Protein AF-M3IB20-F1 (afdb_monomer_lite)

Foldseek 3Di:
DDDDDDDPVPDPDDDDFDDDDPDDLQVVLCCVQPQVNVCVVVVNWGWDWPQDAQIKIWTWDADPNDIDIKIKGFNDDDRSPDTDMDIDPPPPPDPCVVVVVVVVSRD

pLDDT: mean 76.22, std 23.38, range [26.0, 97.12]

Structure (mmCIF, N/CA/C/O backbone):
data_AF-M3IB20-F1
#
_entry.id   AF-M3IB20-F1
#
loop_
_atom_site.group_PDB
_atom_site.id
_atom_site.type_symbol
_atom_site.label_atom_id
_atom_site.label_alt_id
_atom_site.label_comp_id
_atom_site.label_asym_id
_atom_site.label_entity_id
_atom_site.label_seq_id
_atom_site.pdbx_PDB_ins_code
_atom_site.Cartn_x
_atom_site.Cartn_y
_atom_site.Cartn_z
_atom_site.occupancy
_atom_site.B_iso_or_equiv
_atom_site.auth_seq_id
_atom_site.auth_comp_id
_atom_site.auth_asym_id
_atom_site.auth_atom_id
_atom_site.pdbx_PD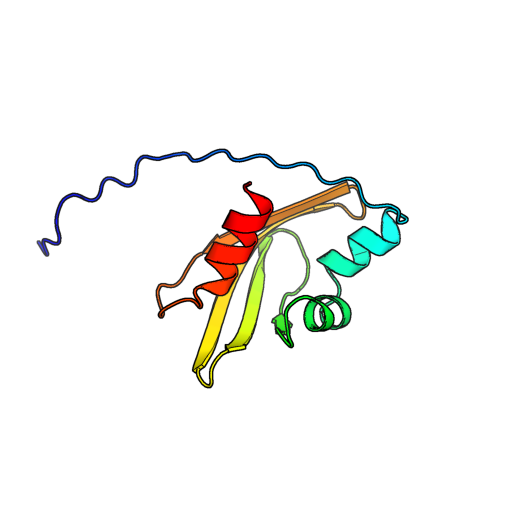B_model_num
ATOM 1 N N . MET A 1 1 ? 37.283 8.562 5.166 1.00 32.19 1 MET A N 1
ATOM 2 C CA . MET A 1 1 ? 37.305 9.816 4.390 1.00 32.19 1 MET A CA 1
ATOM 3 C C . MET A 1 1 ? 37.033 9.478 2.932 1.00 32.19 1 MET A C 1
ATOM 5 O O . MET A 1 1 ? 37.955 9.151 2.205 1.00 32.19 1 MET A O 1
ATOM 9 N N . PHE A 1 2 ? 35.760 9.494 2.546 1.00 26.00 2 PHE A N 1
ATOM 10 C CA . PHE A 1 2 ? 35.327 9.615 1.157 1.00 26.00 2 PHE A CA 1
ATOM 11 C C . PHE A 1 2 ? 34.391 10.818 1.139 1.00 26.00 2 PHE A C 1
ATOM 13 O O . PHE A 1 2 ? 33.387 10.833 1.846 1.00 26.00 2 PHE A O 1
ATOM 20 N N . TYR A 1 3 ? 34.813 11.861 0.433 1.00 30.92 3 TYR A N 1
ATOM 21 C CA . TYR A 1 3 ? 34.072 13.099 0.257 1.00 30.92 3 TYR A CA 1
ATOM 22 C C . TYR A 1 3 ? 33.220 12.970 -1.006 1.00 30.92 3 TYR A C 1
ATOM 24 O O . TYR A 1 3 ? 33.760 12.874 -2.103 1.00 30.92 3 TYR A O 1
ATOM 32 N N . LEU A 1 4 ? 31.901 13.023 -0.851 1.00 37.19 4 LEU A N 1
ATOM 33 C CA . LEU A 1 4 ? 31.026 13.693 -1.807 1.00 37.19 4 LEU A CA 1
ATOM 34 C C . LEU A 1 4 ? 30.201 14.690 -0.992 1.00 37.19 4 LEU A C 1
ATOM 36 O O . LEU A 1 4 ? 29.637 14.341 0.043 1.00 37.19 4 LEU A O 1
ATOM 40 N N . GLY A 1 5 ? 30.301 15.952 -1.400 1.00 31.59 5 GLY A N 1
ATOM 41 C CA . GLY A 1 5 ? 30.040 17.130 -0.585 1.00 31.59 5 GLY A CA 1
ATOM 42 C C . GLY A 1 5 ? 28.593 17.322 -0.141 1.00 31.59 5 GLY A C 1
ATOM 43 O O . GLY A 1 5 ? 27.647 16.924 -0.809 1.00 31.59 5 GLY A O 1
ATOM 44 N N . GLU A 1 6 ? 28.480 17.963 1.020 1.00 38.34 6 GLU A N 1
ATOM 45 C CA . GLU A 1 6 ? 27.468 18.958 1.395 1.00 38.34 6 GLU A CA 1
ATOM 46 C C . GLU A 1 6 ? 26.069 18.857 0.769 1.00 38.34 6 GLU A C 1
ATOM 48 O O . GLU A 1 6 ? 25.530 19.838 0.266 1.00 38.34 6 GLU A O 1
ATOM 53 N N . LEU A 1 7 ? 25.404 17.713 0.901 1.00 32.84 7 LEU A N 1
ATOM 54 C CA . LEU A 1 7 ? 23.944 17.682 0.869 1.00 32.84 7 LEU A CA 1
ATOM 55 C C . LEU A 1 7 ? 23.434 17.322 2.259 1.00 32.84 7 LEU A C 1
ATOM 57 O O . LEU A 1 7 ? 23.053 16.191 2.550 1.00 32.84 7 LEU A O 1
ATOM 61 N N . LYS A 1 8 ? 23.400 18.336 3.129 1.00 36.16 8 LYS A N 1
ATOM 62 C CA . LYS A 1 8 ? 22.414 18.372 4.210 1.00 36.16 8 LYS A CA 1
ATOM 63 C C . LYS A 1 8 ? 21.034 18.371 3.552 1.00 36.16 8 LYS A C 1
ATOM 65 O O . LYS A 1 8 ? 20.545 19.418 3.137 1.00 36.16 8 LYS A O 1
ATOM 70 N N . TYR A 1 9 ? 20.392 17.212 3.445 1.00 39.28 9 TYR A N 1
ATOM 71 C CA . TYR A 1 9 ? 18.983 17.157 3.060 1.00 39.28 9 TYR A CA 1
ATOM 72 C C . TYR A 1 9 ? 18.108 17.423 4.294 1.00 39.28 9 TYR A C 1
ATOM 74 O O . TYR A 1 9 ? 17.412 16.551 4.802 1.00 39.28 9 TYR A O 1
ATOM 82 N N . GLU A 1 10 ? 18.177 18.651 4.812 1.00 46.31 10 GLU A N 1
ATOM 83 C CA . GLU A 1 10 ? 17.207 19.188 5.767 1.00 46.31 10 GLU A CA 1
ATOM 84 C C . GLU A 1 10 ? 16.082 19.866 4.976 1.00 46.31 10 GLU A C 1
ATOM 86 O O . GLU A 1 10 ? 16.035 21.083 4.836 1.00 46.31 10 GLU A O 1
ATOM 91 N N . SER A 1 11 ? 15.140 19.086 4.445 1.00 43.28 11 SER A N 1
ATOM 92 C CA . SER A 1 11 ? 13.807 19.633 4.187 1.00 43.28 11 SER A CA 1
ATOM 93 C C . SER A 1 11 ? 12.753 18.615 4.597 1.00 43.28 11 SER A C 1
ATOM 95 O O . SER A 1 11 ? 12.497 17.609 3.939 1.00 43.28 11 SER A O 1
ATOM 97 N N . LYS A 1 12 ? 12.155 18.861 5.763 1.00 47.88 12 LYS A N 1
ATOM 98 C CA . LYS A 1 12 ? 10.983 18.133 6.239 1.00 47.88 12 LYS A CA 1
ATOM 99 C C . LYS A 1 12 ? 9.781 18.626 5.431 1.00 47.88 12 LYS A C 1
ATOM 101 O O . LYS A 1 12 ? 9.060 19.519 5.865 1.00 47.88 12 LYS A O 1
ATOM 106 N N . PHE A 1 13 ? 9.616 18.106 4.217 1.00 58.91 13 PHE A N 1
ATOM 107 C CA . PHE A 1 13 ? 8.515 18.484 3.335 1.00 58.91 13 PHE A CA 1
ATOM 108 C C . PHE A 1 13 ? 7.232 17.782 3.803 1.00 58.91 13 PHE A C 1
ATOM 110 O O . PHE A 1 13 ? 7.064 16.580 3.615 1.00 58.91 13 PHE A O 1
ATOM 117 N N . ASN A 1 14 ? 6.344 18.517 4.474 1.00 65.31 14 ASN A N 1
ATOM 118 C CA . ASN A 1 14 ? 5.057 18.001 4.942 1.00 65.31 14 ASN A CA 1
ATOM 119 C C . ASN A 1 14 ? 3.947 18.457 3.995 1.00 65.31 14 ASN A C 1
ATOM 121 O O . ASN A 1 14 ? 3.247 19.432 4.266 1.00 65.31 14 ASN A O 1
ATOM 125 N N . ASN A 1 15 ? 3.801 17.750 2.878 1.00 80.88 15 ASN A N 1
ATOM 126 C CA . ASN A 1 15 ? 2.672 17.963 1.991 1.00 80.88 15 ASN A CA 1
ATOM 127 C C . ASN A 1 15 ? 1.502 17.094 2.411 1.00 80.88 15 ASN A C 1
ATOM 129 O O . ASN A 1 15 ? 1.613 15.871 2.459 1.00 80.88 15 ASN A O 1
ATOM 133 N N . LYS A 1 16 ? 0.356 17.727 2.634 1.00 84.50 16 LYS A N 1
ATOM 134 C CA . LYS A 1 16 ? -0.903 17.029 2.862 1.00 84.50 16 LYS A CA 1
ATOM 135 C C . LYS A 1 16 ? -1.856 17.340 1.737 1.00 84.50 16 LYS A C 1
ATOM 137 O O . LYS A 1 16 ? -1.999 18.502 1.359 1.00 84.50 16 LYS A O 1
ATOM 142 N N . LYS A 1 17 ? -2.527 16.304 1.246 1.00 89.62 17 LYS A N 1
ATOM 143 C CA . LYS A 1 17 ? -3.556 16.438 0.228 1.00 89.62 17 LYS A CA 1
ATOM 144 C C . LYS A 1 17 ? -4.750 15.568 0.514 1.00 89.62 17 LYS A C 1
ATOM 146 O O . LYS A 1 17 ? -4.612 14.438 0.964 1.00 89.62 17 LYS A O 1
ATOM 151 N N . ASN A 1 18 ? -5.910 16.146 0.236 1.00 89.12 18 ASN A N 1
ATOM 152 C CA . ASN A 1 18 ? -7.207 15.548 0.478 1.00 89.12 18 ASN A CA 1
ATOM 153 C C . ASN A 1 18 ? -7.954 15.509 -0.850 1.00 89.12 18 ASN A C 1
ATOM 155 O O . ASN A 1 18 ? -8.006 16.513 -1.560 1.00 89.12 18 ASN A O 1
ATOM 159 N N . ILE A 1 19 ? -8.523 14.355 -1.173 1.00 89.62 19 ILE A N 1
ATOM 160 C CA . ILE A 1 19 ? -9.275 14.126 -2.405 1.00 89.62 19 ILE A CA 1
ATOM 161 C C . ILE A 1 19 ? -10.604 13.500 -2.003 1.00 89.62 19 ILE A C 1
ATOM 163 O O . ILE A 1 19 ? -10.635 12.580 -1.187 1.00 89.62 19 ILE A O 1
ATOM 167 N N . SER A 1 20 ? -11.701 14.013 -2.557 1.00 92.12 20 SER A N 1
ATOM 168 C CA . SER A 1 20 ? -13.025 13.430 -2.346 1.00 92.12 20 SER A CA 1
ATOM 169 C C . SER A 1 20 ? -13.244 12.292 -3.338 1.00 92.12 20 SER A C 1
ATOM 171 O O . SER A 1 20 ? -13.118 12.490 -4.546 1.00 92.12 20 SER A O 1
ATOM 173 N N . ILE A 1 21 ? -13.561 11.100 -2.831 1.00 91.31 21 ILE A N 1
ATOM 174 C CA . ILE A 1 21 ? -13.793 9.896 -3.634 1.00 91.31 21 ILE A CA 1
ATOM 175 C C . ILE A 1 21 ? -15.214 9.406 -3.357 1.00 91.31 21 ILE A C 1
ATOM 177 O O . ILE A 1 21 ? -15.560 9.088 -2.221 1.00 91.31 21 ILE A O 1
ATOM 181 N N . GL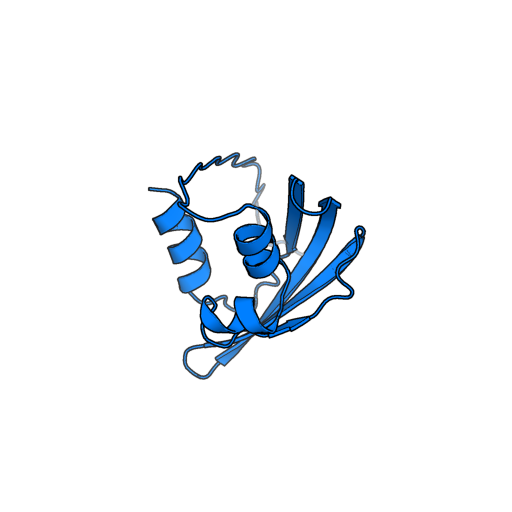N A 1 22 ? -16.040 9.314 -4.400 1.00 96.00 22 GLN A N 1
ATOM 182 C CA . GLN A 1 22 ? -17.408 8.794 -4.308 1.00 96.00 22 GLN A CA 1
ATOM 183 C C . GLN A 1 22 ? -17.413 7.256 -4.346 1.00 96.00 22 GLN A C 1
ATOM 185 O O . GLN A 1 22 ? -17.790 6.636 -5.339 1.00 96.00 22 GLN A O 1
ATOM 190 N N . ALA A 1 23 ? -16.951 6.625 -3.266 1.00 93.56 23 ALA A N 1
ATOM 191 C CA . ALA A 1 23 ? -16.939 5.173 -3.103 1.00 93.56 23 ALA A CA 1
ATOM 192 C C . ALA A 1 23 ? -17.087 4.783 -1.625 1.00 93.56 23 ALA A C 1
ATOM 194 O O . ALA A 1 23 ? -16.858 5.594 -0.730 1.00 93.56 23 ALA A O 1
ATOM 195 N N . SER A 1 24 ? -17.451 3.527 -1.358 1.00 97.12 24 SER A N 1
ATOM 196 C CA . SER A 1 24 ? -17.440 3.003 0.009 1.00 97.12 24 SER A CA 1
ATOM 197 C C . SER A 1 24 ? -16.010 2.883 0.542 1.00 97.12 24 SER A C 1
ATOM 199 O O . SER A 1 24 ? -15.075 2.605 -0.214 1.00 97.12 24 SER A O 1
ATOM 201 N N . ILE A 1 25 ? -15.852 3.026 1.860 1.00 95.38 25 ILE A N 1
ATOM 202 C CA . ILE A 1 25 ? -14.550 2.907 2.534 1.00 95.38 25 ILE A CA 1
ATOM 203 C C . ILE A 1 25 ? -13.911 1.549 2.233 1.00 95.38 25 ILE A C 1
ATOM 205 O O . ILE A 1 25 ? -12.736 1.500 1.888 1.00 95.38 25 ILE A O 1
ATOM 209 N N . SER A 1 26 ? -14.683 0.459 2.252 1.00 96.50 26 SER A N 1
ATOM 210 C CA . SER A 1 26 ? -14.176 -0.880 1.930 1.00 96.50 26 SER A CA 1
ATOM 211 C C . SER A 1 26 ? -13.625 -0.989 0.506 1.00 96.50 26 SER A C 1
ATOM 213 O O . SER A 1 26 ? -12.632 -1.678 0.291 1.00 96.50 26 SER A O 1
ATOM 215 N N . LYS A 1 27 ? -14.222 -0.294 -0.475 1.00 94.50 27 LYS A N 1
ATOM 216 C CA . LYS A 1 27 ? -13.721 -0.297 -1.859 1.00 94.50 27 LYS A CA 1
ATOM 217 C C . LYS A 1 27 ? -12.417 0.488 -1.980 1.00 94.50 27 LYS A C 1
ATOM 219 O O . LYS A 1 27 ? -11.502 0.029 -2.658 1.00 94.50 27 LYS A O 1
ATOM 224 N N . VAL A 1 28 ? -12.327 1.639 -1.310 1.00 95.31 28 VAL A N 1
ATOM 225 C CA . VAL A 1 28 ? -11.087 2.430 -1.241 1.00 95.31 28 VAL A CA 1
ATOM 226 C C . VAL A 1 28 ? -9.995 1.631 -0.540 1.00 95.31 28 VAL A C 1
ATOM 228 O O . VAL A 1 28 ? -8.889 1.529 -1.054 1.00 95.31 28 VAL A O 1
ATOM 231 N N . TRP A 1 29 ? -10.321 1.002 0.588 1.00 95.75 29 TRP A N 1
ATOM 232 C CA . TRP A 1 29 ? -9.396 0.154 1.325 1.00 95.75 29 TRP A CA 1
ATOM 233 C C . TRP A 1 29 ? -8.874 -0.992 0.461 1.00 95.75 29 TRP A C 1
ATOM 235 O O . TRP A 1 29 ? -7.665 -1.168 0.368 1.00 95.75 29 TRP A O 1
ATOM 245 N N . ASN A 1 30 ? -9.764 -1.716 -0.230 1.00 95.25 30 ASN A N 1
ATOM 246 C CA . ASN A 1 30 ? -9.354 -2.802 -1.116 1.00 95.25 30 ASN A CA 1
ATOM 247 C C . ASN A 1 30 ? -8.408 -2.312 -2.216 1.00 95.25 30 ASN A C 1
ATOM 249 O O . ASN A 1 30 ? -7.392 -2.942 -2.477 1.00 95.25 30 ASN A O 1
ATOM 253 N N . ALA A 1 31 ? -8.694 -1.148 -2.807 1.00 93.56 31 ALA A N 1
ATOM 254 C CA . ALA A 1 31 ? -7.812 -0.566 -3.810 1.00 93.56 31 ALA A CA 1
ATOM 255 C C . ALA A 1 31 ? -6.401 -0.288 -3.274 1.00 93.56 31 ALA A C 1
ATOM 257 O O . ALA A 1 31 ? -5.449 -0.413 -4.029 1.00 93.56 31 ALA A O 1
ATOM 258 N N . LEU A 1 32 ? -6.246 0.039 -1.990 1.00 93.12 32 LEU A N 1
ATOM 259 C CA . LEU A 1 32 ? -4.941 0.340 -1.400 1.00 93.12 32 LEU A CA 1
ATOM 260 C C . LEU A 1 32 ? -4.102 -0.898 -1.053 1.00 93.12 32 LEU A C 1
ATOM 262 O O . LEU A 1 32 ? -2.881 -0.771 -0.980 1.00 93.12 32 LEU A O 1
ATOM 266 N N . ILE A 1 33 ? -4.729 -2.052 -0.793 1.00 94.25 33 ILE A N 1
ATOM 267 C CA . ILE A 1 33 ? -4.038 -3.224 -0.221 1.00 94.25 33 ILE A CA 1
ATOM 268 C C . ILE A 1 33 ? -4.111 -4.500 -1.064 1.00 94.25 33 ILE A C 1
ATOM 270 O O . ILE A 1 33 ? -3.398 -5.452 -0.770 1.00 94.25 33 ILE A O 1
ATOM 274 N N . ASP A 1 34 ? -4.973 -4.559 -2.078 1.00 94.88 34 ASP A N 1
ATOM 275 C CA . ASP A 1 34 ? -5.116 -5.735 -2.939 1.00 94.88 34 ASP A CA 1
ATOM 276 C C . ASP A 1 34 ? -4.141 -5.643 -4.124 1.00 94.88 34 ASP A C 1
ATOM 278 O O . ASP A 1 34 ? -4.309 -4.760 -4.973 1.00 94.88 34 ASP A O 1
ATOM 282 N N . PRO A 1 35 ? -3.136 -6.538 -4.228 1.00 95.56 35 PRO A N 1
ATOM 283 C CA . PRO A 1 35 ? -2.170 -6.524 -5.324 1.00 95.56 35 PRO A CA 1
ATOM 284 C C . PRO A 1 35 ? -2.806 -6.557 -6.715 1.00 95.56 35 PRO A C 1
ATOM 286 O O . PRO A 1 35 ? -2.294 -5.908 -7.629 1.00 95.56 35 PRO A O 1
ATOM 289 N N . GLU A 1 36 ? -3.928 -7.263 -6.884 1.00 96.19 36 GLU A N 1
ATOM 290 C CA . GLU A 1 36 ? -4.600 -7.356 -8.181 1.00 96.19 36 GLU A CA 1
ATOM 291 C C . GLU A 1 36 ? -5.289 -6.042 -8.546 1.00 96.19 36 GLU A C 1
ATOM 293 O O . GLU A 1 36 ? -5.279 -5.647 -9.711 1.00 96.19 36 GLU A O 1
ATOM 298 N N . VAL A 1 37 ? -5.822 -5.309 -7.564 1.00 93.56 37 VAL A N 1
ATOM 299 C CA . VAL A 1 37 ? -6.397 -3.978 -7.806 1.00 93.56 37 VAL A CA 1
ATOM 300 C C . VAL A 1 37 ? -5.296 -2.941 -8.022 1.00 93.56 37 VAL A C 1
ATOM 302 O O . VAL A 1 37 ? -5.399 -2.134 -8.948 1.00 93.56 37 VAL A O 1
ATOM 305 N N . ILE A 1 38 ? -4.219 -2.993 -7.230 1.00 91.19 38 ILE A N 1
ATOM 306 C CA . ILE A 1 38 ? -3.040 -2.125 -7.366 1.00 91.19 38 ILE A CA 1
ATOM 307 C C . ILE A 1 38 ? -2.484 -2.190 -8.785 1.00 91.19 38 ILE A C 1
ATOM 309 O O . ILE A 1 38 ? -2.264 -1.160 -9.425 1.00 91.19 38 ILE A O 1
ATOM 313 N N . LYS A 1 39 ? -2.333 -3.403 -9.313 1.00 92.19 39 LYS A N 1
ATOM 314 C CA . LYS A 1 39 ? -1.854 -3.658 -10.670 1.00 92.19 39 LYS A CA 1
ATOM 315 C C . LYS A 1 39 ? -2.648 -2.906 -11.742 1.00 92.19 39 LYS A C 1
ATOM 317 O O . LYS A 1 39 ? -2.059 -2.481 -12.734 1.00 92.19 39 LYS A O 1
ATOM 322 N N . LEU A 1 40 ? -3.955 -2.707 -11.557 1.00 90.38 40 LEU A N 1
ATOM 323 C CA . LEU A 1 40 ? -4.812 -2.038 -12.541 1.00 90.38 40 LEU A CA 1
ATOM 324 C C . LEU A 1 40 ? -4.528 -0.536 -12.650 1.00 90.38 40 LEU A C 1
ATOM 326 O O . LEU A 1 40 ? -4.482 -0.013 -13.761 1.00 90.38 40 LEU A O 1
ATOM 330 N N . TYR A 1 41 ? -4.337 0.161 -11.525 1.00 86.75 41 TYR A N 1
ATOM 331 C CA . TYR A 1 41 ? -4.140 1.619 -11.527 1.00 86.75 41 TYR A CA 1
ATOM 332 C C . TYR A 1 41 ? -2.667 2.044 -11.433 1.00 86.75 41 TYR A C 1
ATOM 334 O O . TYR A 1 41 ? -2.346 3.197 -11.718 1.00 86.75 41 TYR A O 1
ATOM 342 N N . LEU A 1 42 ? -1.765 1.120 -11.089 1.00 85.06 42 LEU A N 1
ATOM 343 C CA . LEU A 1 42 ? -0.312 1.296 -11.160 1.00 85.06 42 LEU A CA 1
ATOM 344 C C . LEU A 1 42 ? 0.299 0.558 -12.366 1.00 85.06 42 LEU A C 1
ATOM 346 O O . LEU A 1 42 ? 1.410 0.048 -12.284 1.00 85.06 42 LEU A O 1
ATOM 350 N N . PHE A 1 43 ? -0.396 0.510 -13.506 1.00 86.44 43 PHE A N 1
ATOM 351 C CA . PHE A 1 43 ? 0.179 0.116 -14.808 1.00 86.44 43 PHE A CA 1
ATOM 352 C C . PHE A 1 43 ? 0.907 -1.240 -14.823 1.00 86.44 43 PHE A C 1
ATOM 354 O O . PHE A 1 43 ? 1.976 -1.382 -15.411 1.00 86.44 43 PHE A O 1
ATOM 361 N N . GLY A 1 44 ? 0.342 -2.252 -14.171 1.00 88.62 44 GLY A N 1
ATOM 362 C CA . GLY A 1 44 ? 0.935 -3.587 -14.115 1.00 88.62 44 GLY A CA 1
ATOM 363 C C . GLY A 1 44 ? 1.928 -3.803 -12.970 1.00 88.62 44 GLY A C 1
ATOM 364 O O . GLY A 1 44 ? 2.470 -4.903 -12.867 1.00 88.62 44 GLY A O 1
ATOM 365 N N . THR A 1 45 ? 2.146 -2.802 -12.106 1.00 89.75 45 THR A N 1
ATOM 366 C CA . THR A 1 45 ? 2.985 -2.933 -10.902 1.00 89.75 45 THR A CA 1
ATOM 367 C C . THR A 1 45 ? 2.517 -4.096 -10.039 1.00 89.75 45 THR A C 1
ATOM 369 O O . THR A 1 45 ? 1.337 -4.206 -9.710 1.00 89.75 45 THR A O 1
ATOM 372 N N . GLN A 1 46 ? 3.462 -4.921 -9.609 1.00 95.31 46 GLN A N 1
ATOM 373 C CA . GLN A 1 46 ? 3.250 -5.949 -8.605 1.00 95.31 46 GLN A CA 1
ATOM 374 C C . GLN A 1 46 ? 3.588 -5.382 -7.228 1.00 95.31 46 GLN A C 1
ATOM 376 O O . GLN A 1 46 ? 4.709 -4.921 -7.003 1.00 95.31 46 GLN A O 1
ATOM 381 N N . ALA A 1 47 ? 2.616 -5.425 -6.318 1.00 94.62 47 ALA A N 1
ATOM 382 C CA . ALA A 1 47 ? 2.804 -5.104 -4.910 1.00 94.62 47 ALA A CA 1
ATOM 383 C C . ALA A 1 47 ? 2.975 -6.401 -4.112 1.00 94.62 47 ALA A C 1
ATOM 385 O O . ALA A 1 47 ? 2.068 -7.229 -4.056 1.00 94.62 47 ALA A O 1
ATOM 386 N N . ILE A 1 48 ? 4.146 -6.583 -3.509 1.00 96.38 48 ILE A N 1
ATOM 387 C CA . ILE A 1 48 ? 4.520 -7.804 -2.795 1.00 96.38 48 ILE A CA 1
ATOM 388 C C . ILE A 1 48 ? 4.748 -7.443 -1.330 1.00 96.38 48 ILE A C 1
ATOM 390 O O . ILE A 1 48 ? 5.661 -6.682 -1.010 1.00 96.38 48 ILE A O 1
ATOM 394 N N . SER A 1 49 ? 3.912 -7.974 -0.441 1.00 96.12 49 SER A N 1
ATOM 395 C CA . SER A 1 49 ? 4.015 -7.777 1.005 1.00 96.12 49 SER A CA 1
ATOM 396 C C . SER A 1 49 ? 3.235 -8.855 1.751 1.00 96.12 49 SER A C 1
ATOM 398 O O . SER A 1 49 ? 2.298 -9.438 1.209 1.00 96.12 49 SER A O 1
ATOM 400 N N . ASP A 1 50 ? 3.574 -9.049 3.023 1.00 96.38 50 ASP A N 1
ATOM 401 C CA . ASP A 1 50 ? 2.760 -9.819 3.968 1.00 96.38 50 ASP A CA 1
ATOM 402 C C . ASP A 1 50 ? 1.532 -9.037 4.466 1.00 96.38 50 ASP A C 1
ATOM 404 O O . ASP A 1 50 ? 0.694 -9.600 5.173 1.00 96.38 50 ASP A O 1
ATOM 408 N N . TRP A 1 51 ? 1.431 -7.745 4.117 1.00 95.31 51 TRP A N 1
ATOM 409 C CA . TRP A 1 51 ? 0.325 -6.845 4.467 1.00 95.31 51 TRP A CA 1
ATOM 410 C C . TRP A 1 51 ? 0.039 -6.796 5.972 1.00 95.31 51 TRP A C 1
ATOM 412 O O . TRP A 1 51 ? -1.103 -6.900 6.422 1.00 95.31 51 TRP A O 1
ATOM 422 N N . LYS A 1 52 ? 1.100 -6.630 6.766 1.00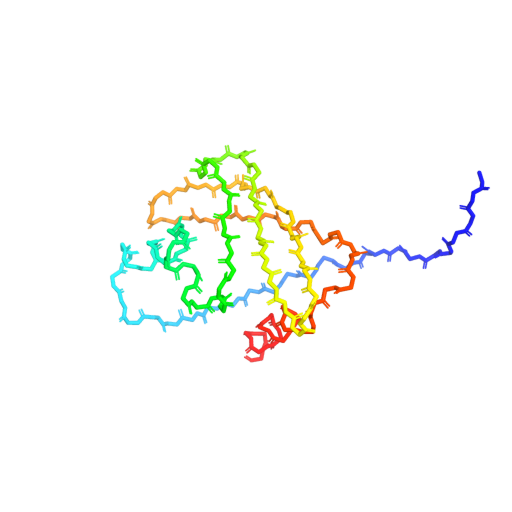 95.50 52 LYS A N 1
ATOM 423 C CA . LYS A 1 52 ? 1.034 -6.419 8.217 1.00 95.50 52 LYS A CA 1
ATOM 424 C C . LYS A 1 52 ? 1.890 -5.226 8.606 1.00 95.50 52 LYS A C 1
ATOM 426 O O . LYS A 1 52 ? 2.876 -4.914 7.939 1.00 95.50 52 LYS A O 1
ATOM 431 N N . GLU A 1 53 ? 1.541 -4.591 9.715 1.00 95.44 53 GLU A N 1
ATOM 432 C CA . GLU A 1 53 ? 2.379 -3.557 10.318 1.00 95.44 53 GLU A CA 1
ATOM 433 C C . GLU A 1 53 ? 3.813 -4.071 10.546 1.00 95.44 53 GLU A C 1
ATOM 435 O O . GLU A 1 53 ? 4.017 -5.221 10.938 1.00 95.44 53 GLU A O 1
ATOM 440 N N . GLY A 1 54 ? 4.809 -3.248 10.215 1.00 94.06 54 GLY A N 1
ATOM 441 C CA . GLY A 1 54 ? 6.232 -3.589 10.259 1.00 94.06 54 GLY A CA 1
ATOM 442 C C . GLY A 1 54 ? 6.743 -4.428 9.082 1.00 94.06 54 GLY A C 1
ATOM 443 O O . GLY A 1 54 ? 7.953 -4.607 8.950 1.00 94.06 54 GLY A O 1
ATOM 444 N N . SER A 1 55 ? 5.866 -4.928 8.205 1.00 95.12 55 SER A N 1
ATOM 445 C CA . SER A 1 55 ? 6.283 -5.740 7.055 1.00 95.12 55 SER A CA 1
ATOM 446 C C . SER A 1 55 ? 6.933 -4.892 5.967 1.00 95.12 55 SER A C 1
ATOM 448 O O . SER A 1 55 ? 6.560 -3.735 5.747 1.00 95.12 55 SER A O 1
ATOM 450 N N . SER A 1 56 ? 7.866 -5.498 5.232 1.00 94.75 56 SER A N 1
ATOM 451 C CA . SER A 1 56 ? 8.356 -4.906 3.989 1.00 94.75 56 SER A CA 1
ATOM 452 C C . SER A 1 56 ? 7.277 -4.976 2.906 1.00 94.75 56 SER A C 1
ATOM 454 O O . SER A 1 56 ? 6.492 -5.926 2.841 1.00 94.75 56 SER A O 1
ATOM 456 N N . ILE A 1 57 ? 7.243 -3.959 2.053 1.00 93.94 57 ILE A N 1
ATOM 457 C CA . ILE A 1 57 ? 6.452 -3.924 0.827 1.00 93.94 57 ILE A CA 1
ATOM 458 C C . ILE A 1 57 ? 7.375 -3.604 -0.342 1.00 93.94 57 ILE A C 1
ATOM 460 O O . ILE A 1 57 ? 8.246 -2.742 -0.241 1.00 93.94 57 ILE A O 1
ATOM 464 N N . ILE A 1 58 ? 7.200 -4.317 -1.447 1.00 93.25 58 ILE A N 1
ATOM 465 C CA . ILE A 1 58 ? 7.954 -4.110 -2.678 1.00 93.25 58 ILE A CA 1
ATOM 466 C C . ILE A 1 58 ? 6.970 -3.766 -3.785 1.00 93.25 58 ILE A C 1
ATOM 468 O O . ILE A 1 58 ? 6.015 -4.508 -4.004 1.00 93.25 58 ILE A O 1
ATOM 472 N N . PHE A 1 59 ? 7.240 -2.684 -4.509 1.00 91.38 59 PHE A N 1
ATOM 473 C CA . PHE A 1 59 ? 6.561 -2.364 -5.761 1.00 91.38 59 PHE A CA 1
ATOM 474 C C . PHE A 1 59 ? 7.530 -2.599 -6.914 1.00 91.38 59 PHE A C 1
ATOM 476 O O . PHE A 1 59 ? 8.612 -2.017 -6.946 1.00 91.38 59 PHE A O 1
ATOM 483 N N . THR A 1 60 ? 7.173 -3.468 -7.853 1.00 92.00 60 THR A N 1
ATOM 484 C CA . THR A 1 60 ? 8.057 -3.819 -8.971 1.00 92.00 60 THR A CA 1
ATOM 485 C C . THR A 1 60 ? 7.292 -3.973 -10.276 1.00 92.00 60 THR A C 1
ATOM 487 O O . THR A 1 60 ? 6.116 -4.334 -10.285 1.00 92.00 60 THR A O 1
ATOM 490 N N . GLY A 1 61 ? 7.955 -3.678 -11.388 1.00 89.75 61 GLY A N 1
ATOM 491 C CA . GLY A 1 61 ? 7.367 -3.754 -12.716 1.00 89.75 61 GLY A CA 1
ATOM 492 C C . GLY A 1 61 ? 8.358 -3.348 -13.798 1.00 89.75 61 GLY A C 1
ATOM 493 O O . GLY A 1 61 ? 9.538 -3.119 -13.530 1.00 89.75 61 GLY A O 1
ATOM 494 N N . VAL A 1 62 ? 7.858 -3.244 -15.028 1.00 86.44 62 VAL A N 1
ATOM 495 C CA . VAL A 1 62 ? 8.619 -2.759 -16.183 1.00 86.44 62 VAL A CA 1
ATOM 496 C C . VAL A 1 62 ? 8.048 -1.418 -16.610 1.00 86.44 62 VAL A C 1
ATOM 498 O O . VAL A 1 62 ? 6.856 -1.299 -16.882 1.00 86.44 62 VAL A O 1
ATOM 501 N N . TRP A 1 63 ? 8.912 -0.415 -16.719 1.00 74.62 63 TRP A N 1
ATOM 502 C CA . TRP A 1 63 ? 8.564 0.901 -17.229 1.00 74.62 63 TRP A CA 1
ATOM 503 C C . TRP A 1 63 ? 9.541 1.322 -18.324 1.00 74.62 63 TRP A C 1
ATOM 505 O O . TRP A 1 63 ? 10.752 1.291 -18.120 1.00 74.62 63 TRP A O 1
ATOM 515 N N . ASN A 1 64 ? 9.032 1.724 -19.493 1.00 82.19 64 ASN A N 1
ATOM 516 C CA . ASN A 1 64 ? 9.851 2.088 -20.660 1.00 82.19 64 ASN A CA 1
ATOM 517 C C . ASN A 1 64 ? 10.951 1.054 -20.988 1.00 82.19 64 ASN A C 1
ATOM 519 O O . ASN A 1 64 ? 12.069 1.413 -21.347 1.00 82.19 64 ASN A O 1
ATOM 523 N N . GLY A 1 65 ? 10.642 -0.236 -20.827 1.00 84.12 65 GLY A N 1
ATOM 524 C CA . GLY A 1 65 ? 11.584 -1.334 -21.066 1.00 84.12 65 GLY A CA 1
ATOM 525 C C . GLY A 1 65 ? 12.621 -1.562 -19.959 1.00 84.12 65 GLY A C 1
ATOM 526 O O . GLY A 1 65 ? 13.453 -2.451 -20.106 1.00 84.12 65 GLY A O 1
ATOM 527 N N . LYS A 1 66 ? 12.575 -0.808 -18.853 1.00 81.94 66 LYS A N 1
ATOM 528 C CA . LYS A 1 66 ? 13.461 -0.973 -17.697 1.00 81.94 66 LYS A CA 1
ATOM 529 C C . LYS A 1 66 ? 12.693 -1.521 -16.498 1.00 81.94 66 LYS A C 1
ATOM 531 O O . LYS A 1 66 ? 11.638 -1.002 -16.135 1.00 81.94 66 LYS A O 1
ATOM 536 N N . GLU A 1 67 ? 13.235 -2.559 -15.879 1.00 85.94 67 GLU A N 1
ATOM 537 C CA . GLU A 1 67 ? 12.727 -3.066 -14.607 1.00 85.94 67 GLU 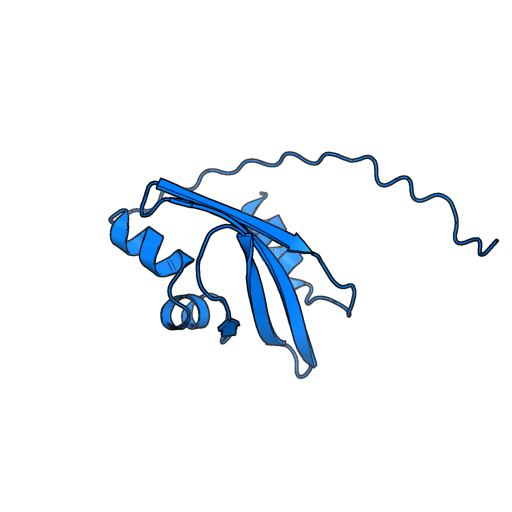A CA 1
ATOM 538 C C . GLU A 1 67 ? 13.024 -2.076 -13.477 1.00 85.94 67 GLU A C 1
ATOM 540 O O . GLU A 1 67 ? 14.104 -1.482 -13.421 1.00 85.94 67 GLU A O 1
ATOM 545 N N . TYR A 1 68 ? 12.071 -1.909 -12.566 1.00 84.75 68 TYR A N 1
ATOM 546 C CA . TYR A 1 68 ? 12.268 -1.153 -11.333 1.00 84.75 68 TYR A CA 1
ATOM 547 C C . TYR A 1 68 ? 11.785 -1.952 -10.128 1.00 84.75 68 TYR A C 1
ATOM 549 O O . TYR A 1 68 ? 10.960 -2.870 -10.232 1.00 84.75 68 TYR A O 1
ATOM 557 N N . LYS A 1 69 ? 12.314 -1.579 -8.965 1.00 87.81 69 LYS A N 1
ATOM 558 C CA . LYS A 1 69 ? 11.972 -2.196 -7.693 1.00 87.81 69 LYS A CA 1
ATOM 559 C C . LYS A 1 69 ? 12.106 -1.182 -6.565 1.00 87.81 69 LYS A C 1
ATOM 561 O O . LYS A 1 69 ? 13.212 -0.860 -6.138 1.00 87.81 69 LYS A O 1
ATOM 566 N N . ASP A 1 70 ? 10.966 -0.725 -6.073 1.00 87.38 70 ASP A N 1
ATOM 567 C CA . ASP A 1 70 ? 10.879 0.162 -4.923 1.00 87.38 70 ASP A CA 1
ATOM 568 C C . ASP A 1 70 ? 10.629 -0.643 -3.658 1.00 87.38 70 ASP A C 1
ATOM 570 O O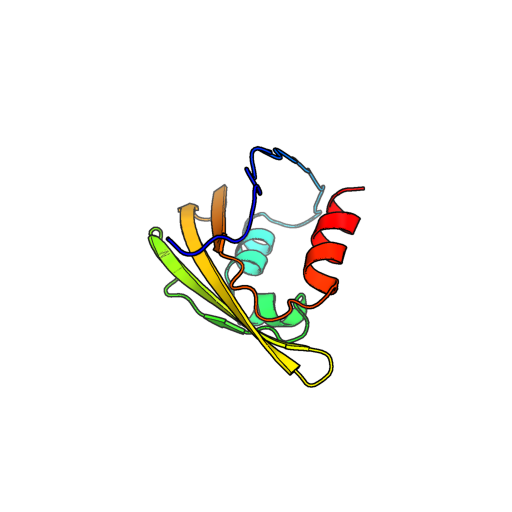 . ASP A 1 70 ? 9.831 -1.582 -3.644 1.00 87.38 70 ASP A O 1
ATOM 574 N N . HIS A 1 71 ? 11.309 -0.254 -2.584 1.00 87.56 71 HIS A N 1
ATOM 575 C CA . HIS A 1 71 ? 11.215 -0.906 -1.289 1.00 87.56 71 HIS A CA 1
ATOM 576 C C . HIS A 1 71 ? 10.579 0.037 -0.276 1.00 87.56 71 HIS A C 1
ATOM 578 O O . HIS A 1 71 ? 10.942 1.205 -0.171 1.00 87.56 71 HIS A O 1
ATOM 584 N N . GLY A 1 72 ? 9.654 -0.481 0.516 1.00 89.06 72 GLY A N 1
ATOM 585 C CA . GLY A 1 72 ? 9.032 0.245 1.607 1.00 89.06 72 GLY A CA 1
ATOM 586 C C . GLY A 1 72 ? 8.800 -0.625 2.830 1.00 89.06 72 GLY A C 1
ATOM 587 O O . GLY A 1 72 ? 9.050 -1.836 2.827 1.00 89.06 72 GLY A O 1
ATOM 588 N N . ILE A 1 73 ? 8.314 0.025 3.883 1.00 91.56 73 ILE A N 1
ATOM 589 C CA . ILE A 1 73 ? 7.855 -0.600 5.121 1.00 91.56 73 ILE A CA 1
ATOM 590 C C . ILE A 1 73 ? 6.481 -0.038 5.475 1.00 91.56 73 ILE A C 1
ATOM 592 O O . ILE A 1 73 ? 6.245 1.171 5.393 1.00 91.56 73 ILE A O 1
ATOM 596 N N . ILE A 1 74 ? 5.580 -0.930 5.875 1.00 94.25 74 ILE A N 1
ATOM 597 C CA . ILE A 1 74 ? 4.267 -0.571 6.405 1.00 94.25 74 ILE A CA 1
ATOM 598 C C . ILE A 1 74 ? 4.455 -0.101 7.846 1.00 94.25 74 ILE A C 1
ATOM 600 O O . ILE A 1 74 ? 4.812 -0.889 8.718 1.00 94.25 74 ILE A O 1
ATOM 604 N N . LEU A 1 75 ? 4.228 1.186 8.095 1.00 92.94 75 LEU A N 1
ATOM 605 C CA . LEU A 1 75 ? 4.348 1.776 9.428 1.00 92.94 75 LEU A CA 1
ATOM 606 C C . LEU A 1 75 ? 3.097 1.543 10.265 1.00 92.94 75 LEU A C 1
ATOM 608 O O . LEU A 1 75 ? 3.199 1.392 11.477 1.00 92.94 75 LEU A O 1
ATOM 612 N N . LYS A 1 76 ? 1.930 1.538 9.616 1.00 93.75 76 LYS A N 1
ATOM 613 C CA . LYS A 1 76 ? 0.644 1.338 10.270 1.00 93.75 76 LYS A CA 1
ATOM 614 C C . LYS A 1 76 ? -0.375 0.774 9.295 1.00 93.75 76 LYS A C 1
ATOM 616 O O . LYS A 1 76 ? -0.454 1.227 8.152 1.00 93.75 76 LYS A O 1
ATOM 621 N N . LEU A 1 77 ? -1.170 -0.192 9.747 1.00 94.50 77 LEU A N 1
ATOM 622 C CA . LEU A 1 77 ? -2.221 -0.797 8.930 1.00 94.50 77 LEU A CA 1
ATOM 623 C C . LEU A 1 77 ? -3.454 -1.125 9.776 1.00 94.50 77 LEU A C 1
ATOM 625 O O . LEU A 1 77 ? -3.597 -2.220 10.315 1.00 94.50 77 LEU A O 1
ATOM 629 N N . GLU A 1 78 ? -4.375 -0.170 9.861 1.00 95.50 78 GLU A N 1
ATOM 630 C CA . GLU A 1 78 ? -5.677 -0.348 10.497 1.00 95.50 78 GLU A CA 1
ATOM 631 C C . GLU A 1 78 ? -6.771 -0.423 9.433 1.00 95.50 78 GLU A C 1
ATOM 633 O O . GLU A 1 78 ? -7.070 0.576 8.769 1.00 95.50 78 GLU A O 1
ATOM 638 N N . LYS A 1 79 ? -7.396 -1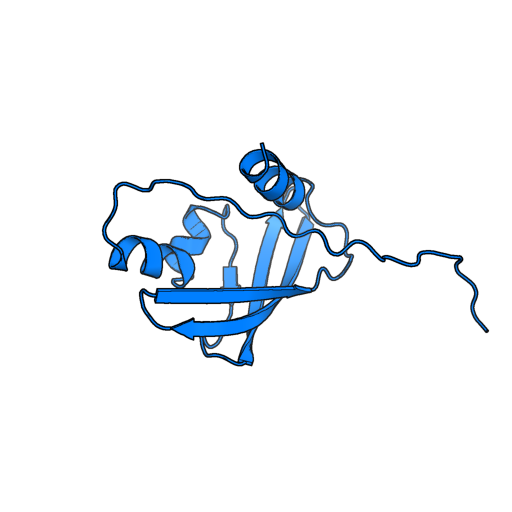.600 9.306 1.00 95.44 79 LYS A N 1
ATOM 639 C CA . LYS A 1 79 ? -8.443 -1.869 8.313 1.00 95.44 79 LYS A CA 1
ATOM 640 C C . LYS A 1 79 ? -9.483 -0.749 8.260 1.00 95.44 79 LYS A C 1
ATOM 642 O O . LYS A 1 79 ? -10.098 -0.427 9.273 1.00 95.44 79 LYS A O 1
ATOM 647 N N . GLU A 1 80 ? -9.683 -0.208 7.057 1.00 95.25 80 GLU A N 1
ATOM 648 C CA . GLU A 1 80 ? -10.683 0.822 6.732 1.00 95.25 80 GLU A CA 1
ATOM 649 C C . GLU A 1 80 ? -10.524 2.143 7.509 1.00 95.25 80 GLU A C 1
ATOM 651 O O . GLU A 1 80 ? -11.442 2.960 7.546 1.00 95.25 80 GLU A O 1
ATOM 656 N N . LYS A 1 81 ? -9.352 2.380 8.113 1.00 94.94 81 LYS A N 1
ATOM 657 C CA . LYS A 1 81 ? -9.069 3.586 8.903 1.00 94.94 81 LYS A CA 1
ATOM 658 C C . LYS A 1 81 ? -7.790 4.286 8.480 1.00 94.94 81 LYS A C 1
ATOM 660 O O . LYS A 1 81 ? -7.804 5.493 8.257 1.00 94.94 81 LYS A O 1
ATOM 665 N N . CYS A 1 82 ? -6.680 3.553 8.420 1.00 93.44 82 CYS A N 1
ATOM 666 C CA . CYS A 1 82 ? -5.358 4.147 8.263 1.00 93.44 82 CYS A CA 1
ATOM 667 C C . CYS A 1 82 ? -4.390 3.154 7.622 1.00 93.44 82 CYS A C 1
ATOM 669 O O . CYS A 1 82 ? -4.285 2.006 8.051 1.00 93.44 82 CYS A O 1
ATOM 671 N N . PHE A 1 83 ? -3.681 3.622 6.601 1.00 94.44 83 PHE A N 1
ATOM 672 C CA . PHE A 1 83 ? -2.596 2.900 5.962 1.00 94.44 83 PHE A CA 1
ATOM 673 C C . PHE A 1 83 ? -1.429 3.863 5.768 1.00 94.44 83 PHE A C 1
ATOM 675 O O . PHE A 1 83 ? -1.488 4.743 4.910 1.00 94.44 83 PHE A O 1
ATOM 682 N N . ASP A 1 84 ? -0.386 3.683 6.575 1.00 93.31 84 ASP A N 1
ATOM 683 C CA . ASP A 1 84 ? 0.814 4.510 6.540 1.00 93.31 84 ASP A CA 1
ATOM 684 C C . ASP A 1 84 ? 1.992 3.664 6.055 1.00 93.31 84 ASP A C 1
ATOM 686 O O . ASP A 1 84 ? 2.287 2.597 6.604 1.00 93.31 84 ASP A O 1
ATOM 690 N N . ILE A 1 85 ? 2.695 4.160 5.040 1.00 90.50 85 ILE A N 1
ATOM 691 C CA . ILE A 1 85 ? 3.884 3.520 4.475 1.00 90.50 85 ILE A CA 1
ATOM 692 C C . ILE A 1 85 ? 5.031 4.512 4.387 1.00 90.50 85 ILE A C 1
ATOM 694 O O . ILE A 1 85 ? 4.836 5.696 4.111 1.00 90.50 85 ILE A O 1
ATOM 698 N N . ILE A 1 86 ? 6.245 4.003 4.563 1.00 87.81 86 ILE A N 1
ATOM 699 C CA . ILE A 1 86 ? 7.464 4.706 4.185 1.00 87.81 86 ILE A CA 1
ATOM 700 C C . ILE A 1 86 ? 8.097 3.976 3.010 1.00 87.81 86 ILE A C 1
ATOM 702 O O . ILE A 1 86 ? 8.327 2.771 3.074 1.00 87.81 86 ILE A O 1
ATOM 706 N N . ILE A 1 87 ? 8.360 4.699 1.925 1.00 83.12 87 ILE A N 1
ATOM 707 C CA . ILE A 1 87 ? 9.042 4.157 0.750 1.00 83.12 87 ILE A CA 1
ATOM 708 C C . ILE A 1 87 ? 10.473 4.683 0.766 1.00 83.12 87 ILE A C 1
ATOM 710 O O . ILE A 1 87 ? 10.709 5.892 0.748 1.00 83.12 87 ILE A O 1
ATOM 714 N N . GLY A 1 88 ? 11.429 3.761 0.823 1.00 70.44 88 GLY A N 1
ATOM 715 C CA . GLY A 1 88 ? 12.834 4.041 0.595 1.00 70.44 88 GLY A CA 1
ATOM 716 C C . GLY A 1 88 ? 13.101 4.036 -0.902 1.00 70.44 88 GLY A C 1
ATOM 717 O O . GLY A 1 88 ? 13.052 2.990 -1.547 1.00 70.44 88 GLY A O 1
ATOM 718 N N . VAL A 1 89 ? 13.403 5.204 -1.463 1.00 56.25 89 VAL A N 1
ATOM 719 C CA . VAL A 1 89 ? 13.878 5.296 -2.844 1.00 56.25 89 VAL A CA 1
ATOM 720 C C . VAL A 1 89 ? 15.293 4.725 -2.890 1.00 56.25 89 VAL A C 1
ATOM 722 O O . VAL A 1 89 ? 16.258 5.405 -2.535 1.00 56.25 89 VAL A O 1
ATOM 725 N N . VAL A 1 90 ? 15.437 3.472 -3.321 1.00 50.31 90 VAL A N 1
ATOM 726 C CA . VAL A 1 90 ? 16.737 2.987 -3.785 1.00 50.31 90 VAL A CA 1
ATOM 727 C C . VAL A 1 90 ? 16.955 3.671 -5.128 1.00 50.31 90 VAL A C 1
ATOM 729 O O . VAL A 1 90 ? 16.214 3.428 -6.073 1.00 50.31 90 VAL A O 1
ATOM 732 N N . PHE A 1 91 ? 17.915 4.596 -5.197 1.00 42.34 91 PHE A N 1
ATOM 733 C CA . PHE A 1 91 ? 18.269 5.309 -6.425 1.00 42.34 91 PHE A CA 1
ATOM 734 C C . PHE A 1 91 ? 18.831 4.331 -7.472 1.00 42.34 91 PHE A C 1
ATOM 736 O O . PHE A 1 91 ? 20.033 4.247 -7.699 1.00 42.34 91 PHE A O 1
ATOM 743 N N . GLN A 1 92 ? 17.948 3.599 -8.139 1.00 47.69 92 GLN A N 1
ATOM 744 C CA . GLN A 1 92 ? 18.161 3.054 -9.468 1.00 47.69 92 GLN A CA 1
ATOM 745 C C . GLN A 1 92 ? 17.169 3.775 -10.372 1.00 47.69 92 GLN A C 1
ATOM 747 O O . GLN A 1 92 ? 16.038 3.339 -10.506 1.00 47.69 92 GLN A O 1
ATOM 752 N N . GLU A 1 93 ? 17.585 4.937 -10.893 1.00 44.38 93 GLU A N 1
ATOM 753 C CA . GLU A 1 93 ? 16.873 5.769 -11.881 1.00 44.38 93 GLU A CA 1
ATOM 754 C C . GLU A 1 93 ? 15.352 5.539 -11.936 1.00 44.38 93 GLU A C 1
ATOM 756 O O . GLU A 1 93 ? 14.831 4.917 -12.864 1.00 44.38 93 GLU A O 1
ATOM 761 N N . LEU A 1 94 ? 14.649 6.018 -10.909 1.00 51.22 94 LEU A N 1
ATOM 762 C CA . LEU A 1 94 ? 13.194 5.953 -10.858 1.00 51.22 94 LEU A CA 1
ATOM 763 C C . LEU A 1 94 ? 12.568 6.575 -12.121 1.00 51.22 94 LEU A C 1
ATOM 765 O O . LEU A 1 94 ? 12.993 7.659 -12.542 1.00 51.22 94 LEU A O 1
ATOM 769 N N . PRO A 1 95 ? 11.497 5.974 -12.671 1.00 51.84 95 PRO A N 1
ATOM 770 C CA . PRO A 1 95 ? 10.645 6.616 -13.658 1.00 51.84 95 PRO A CA 1
ATOM 771 C C . PRO A 1 95 ? 10.188 7.996 -13.184 1.00 51.84 95 PRO A C 1
ATOM 773 O O . PRO A 1 95 ? 9.684 8.161 -12.071 1.00 51.84 95 PRO A O 1
ATOM 776 N N . ILE A 1 96 ? 10.258 8.983 -14.077 1.00 48.59 96 ILE A N 1
ATOM 777 C CA . ILE A 1 96 ? 9.715 10.340 -13.890 1.00 48.59 96 ILE A CA 1
ATOM 778 C C . ILE A 1 96 ? 8.233 10.305 -13.432 1.00 48.59 96 ILE A C 1
ATOM 780 O O . ILE A 1 96 ? 7.755 11.234 -12.790 1.00 48.59 96 ILE A O 1
ATOM 784 N N . PHE A 1 97 ? 7.523 9.201 -13.676 1.00 48.41 97 PHE A N 1
ATOM 785 C CA . PHE A 1 97 ? 6.116 8.996 -13.354 1.00 48.41 97 PHE A CA 1
ATOM 786 C C . PHE A 1 97 ? 5.759 9.033 -11.856 1.00 48.41 97 PHE A C 1
ATOM 788 O O . PHE A 1 97 ? 4.763 9.657 -11.512 1.00 48.41 97 PHE A O 1
ATOM 795 N N . LEU A 1 98 ? 6.560 8.464 -10.944 1.00 46.28 98 LEU A N 1
ATOM 796 C CA . LEU A 1 98 ? 6.277 8.552 -9.494 1.00 46.28 98 LEU A CA 1
ATOM 797 C C . LEU A 1 98 ? 6.415 9.995 -8.991 1.00 46.28 98 LEU A C 1
ATOM 799 O O . LEU A 1 98 ? 5.600 10.464 -8.198 1.00 46.28 98 LEU A O 1
ATOM 803 N N . LYS A 1 99 ? 7.383 10.740 -9.544 1.00 45.19 99 LYS A N 1
ATOM 804 C CA . LYS A 1 99 ? 7.489 12.190 -9.338 1.00 45.19 99 LYS A CA 1
ATOM 805 C C . LYS A 1 99 ? 6.305 12.941 -9.949 1.00 45.19 99 LYS A C 1
ATOM 807 O O . LYS A 1 99 ? 5.858 13.894 -9.327 1.00 45.19 99 LYS A O 1
ATOM 812 N N . ILE A 1 100 ? 5.777 12.526 -11.106 1.00 42.59 100 ILE A N 1
ATOM 813 C CA . ILE A 1 100 ? 4.603 13.149 -11.746 1.00 42.59 100 ILE A CA 1
ATOM 814 C C . ILE A 1 100 ? 3.305 12.829 -11.004 1.00 42.59 100 ILE A C 1
ATOM 816 O O . ILE A 1 100 ? 2.522 13.747 -10.826 1.00 42.59 100 ILE A O 1
ATOM 820 N N . ILE A 1 101 ? 3.052 11.600 -10.541 1.00 46.78 101 ILE A N 1
ATOM 821 C CA . ILE A 1 101 ? 1.876 11.308 -9.705 1.00 46.78 101 ILE A CA 1
ATOM 822 C C . ILE A 1 101 ? 1.963 12.123 -8.424 1.00 46.78 101 ILE A C 1
ATOM 824 O O . ILE A 1 101 ? 1.001 12.798 -8.084 1.00 46.78 101 ILE A O 1
ATOM 828 N N . LEU A 1 102 ? 3.115 12.142 -7.748 1.00 40.22 102 LEU A N 1
ATOM 829 C CA . LEU A 1 102 ? 3.293 13.006 -6.585 1.00 40.22 102 LEU A CA 1
ATOM 830 C C . LEU A 1 102 ? 3.070 14.478 -6.960 1.00 40.22 102 LEU A C 1
ATOM 832 O O . LEU A 1 102 ? 2.302 15.141 -6.288 1.00 40.22 102 LEU A O 1
ATOM 836 N N . PHE A 1 103 ? 3.632 14.989 -8.054 1.00 33.59 103 PHE A N 1
ATOM 837 C CA . PHE A 1 103 ? 3.492 16.392 -8.469 1.00 33.59 103 PHE A CA 1
ATOM 838 C C . PHE A 1 103 ? 2.077 16.778 -8.940 1.00 33.59 103 PHE A C 1
ATOM 840 O O . PHE A 1 103 ? 1.595 17.860 -8.623 1.00 33.59 103 PHE A O 1
ATOM 847 N N . SER A 1 104 ? 1.398 15.897 -9.671 1.00 33.12 104 SER A N 1
ATOM 848 C CA . SER A 1 104 ? 0.026 16.071 -10.157 1.00 33.12 104 SER A CA 1
ATOM 849 C C . SER A 1 104 ? -0.975 15.908 -9.035 1.00 33.12 104 SER A C 1
ATOM 851 O O . SER A 1 104 ? -2.000 16.576 -9.046 1.00 33.12 104 SER A O 1
ATOM 853 N N . LEU A 1 105 ? -0.683 15.037 -8.069 1.00 37.25 105 LEU A N 1
ATOM 854 C CA . LEU A 1 105 ? -1.427 15.037 -6.837 1.00 37.25 105 LEU A CA 1
ATOM 855 C C . LEU A 1 105 ? -1.121 16.314 -6.087 1.00 37.25 105 LEU A C 1
ATOM 857 O O . LEU A 1 105 ? -2.085 16.798 -5.549 1.00 37.25 105 LEU A O 1
ATOM 861 N N . LEU A 1 106 ? 0.106 16.877 -6.106 1.00 39.25 106 LEU A N 1
ATOM 862 C CA . LEU A 1 106 ? 0.591 18.066 -5.372 1.00 39.25 106 LEU A CA 1
ATOM 863 C C . LEU A 1 106 ? 0.222 19.460 -5.913 1.00 39.25 106 LEU A C 1
ATOM 865 O O . LEU A 1 106 ? 0.302 20.411 -5.134 1.00 39.25 106 LEU A O 1
ATOM 869 N N . ASN A 1 107 ? -0.355 19.573 -7.108 1.00 33.38 107 ASN A N 1
ATOM 870 C CA . ASN A 1 107 ? -1.047 20.790 -7.571 1.00 33.38 107 ASN A CA 1
ATOM 871 C C . ASN A 1 107 ? -2.569 20.686 -7.483 1.00 33.38 107 ASN A C 1
ATOM 873 O O . ASN A 1 107 ? -3.078 19.548 -7.443 1.00 33.38 107 ASN A O 1
#

Organism: NCBI:txid1001599

Secondary structure (DSSP, 8-state):
----------------------S-HHHHHHHHH-HHHHHHHTTTPEEEE--STT-EEEEEEEETTEEEEEEEEEEEEETTTEEEEEEE---S---HHHHHHHHHHH-

InterPro domains:
  IPR013538 Activator of Hsp90 ATPase homologue 1/2-like, C-terminal [PF08327] (23-81)
  IPR023393 START-like domain superfamily [G3DSA:3.30.530.20] (10-93)

Radius of gyration: 15.96 Å; chains: 1; bounding box: 55×31×32 Å

Sequence (107 aa):
MFYLGELKYESKFNNKKNISIQASISKVWNALIDPEVIKLYLFGTQAISDWKEGSSIIFTGVWNGKEYKDHGIILKLEKEKCFDIIIGVVFQELPIFLKIILFSLLN